Protein AF-A0A3G3GRX2-F1 (afdb_monomer)

Nearest PDB structures (foldseek):
  8fov-assembly1_A  TM=4.764E-01  e=2.294E+00  uncultured bacterium
  2vx8-assembly5_D  TM=3.782E-01  e=2.755E+00  Homo sapiens
  6frl-assembly1_A  TM=4.191E-01  e=3.739E+00  Brevundimonas sp. BAL3
  6frl-assembly1_B  TM=4.191E-01  e=6.885E+00  Brevundimonas sp. BAL3

Mean predicted aligned error: 9.23 Å

Foldseek 3Di:
DDPPPDPPPPPPPPDPDPDPPQPPLCVLVAAKKFWFWWFDADPNDTDTHGDDPPPDLQRMWGAHSQRQIATSVQAHDQLDAQWEQEQNRIHGRDDPDDHHHDPCSVVDDDDFDNYWYWYDDRQKIWIDRDPPDIIIIIGGDD

Radius of gyration: 21.22 Å; Cα contacts (8 Å, |Δi|>4): 242; chains: 1; bounding box: 35×33×92 Å

Sequence (142 aa):
MKPVIFLLLIVALGGCKPKAVVPETIAPLVGKWRLEAYESTVNGKKEWTLTSINASTANYILIREDGVLLTGNGQELCCAPAALTVNGKRFEIVPKSAIPNNPMCALVDCIGCATWDIEWSEDTFILNLCVSSNRSRYVRED

Solvent-accessible surface area (backbone atoms only — not comparable to full-atom values): 8516 Å² total; per-residue (Å²): 136,83,88,86,81,80,88,83,80,76,78,84,77,78,68,85,69,80,73,79,82,50,51,78,83,42,48,79,61,44,44,43,30,34,61,46,28,35,49,41,75,59,96,90,36,84,42,78,45,67,56,79,89,66,90,49,52,86,43,24,40,28,29,41,74,42,60,49,59,21,31,51,83,60,22,48,41,70,57,60,49,52,26,36,26,43,72,85,42,79,43,77,47,55,78,88,60,89,76,44,81,40,78,66,44,82,74,55,92,69,89,54,37,64,48,28,41,32,47,70,56,92,60,34,36,38,40,27,56,39,102,86,49,68,36,36,33,28,33,63,52,134

Structure (mmCIF, N/CA/C/O backbone):
data_AF-A0A3G3GRX2-F1
#
_entry.id   AF-A0A3G3GRX2-F1
#
loop_
_atom_site.group_PDB
_atom_site.id
_atom_site.type_symbol
_atom_site.label_atom_id
_atom_site.label_alt_id
_atom_site.label_comp_id
_atom_site.label_asym_id
_atom_site.label_entity_id
_atom_site.label_seq_id
_atom_site.pdbx_PDB_ins_code
_atom_site.Cartn_x
_atom_site.Cartn_y
_atom_site.Cartn_z
_atom_site.occupancy
_atom_site.B_iso_or_equiv
_atom_site.auth_seq_id
_atom_site.auth_comp_id
_atom_site.auth_asym_id
_atom_site.auth_atom_id
_atom_site.pdbx_PDB_model_num
ATOM 1 N N . MET A 1 1 ? -16.025 -8.910 -66.778 1.00 44.25 1 MET A N 1
ATOM 2 C CA . MET A 1 1 ? -16.158 -7.809 -65.798 1.00 44.25 1 MET A CA 1
ATOM 3 C C . MET A 1 1 ? -15.824 -8.390 -64.436 1.00 44.25 1 MET A C 1
ATOM 5 O O . MET A 1 1 ? -16.369 -9.424 -64.083 1.00 44.25 1 MET A O 1
ATOM 9 N N . LYS A 1 2 ? -14.781 -7.850 -63.800 1.00 44.50 2 LYS A N 1
ATOM 10 C CA . LYS A 1 2 ? -14.043 -8.466 -62.688 1.00 44.50 2 LYS A CA 1
ATOM 11 C C . LYS A 1 2 ? -14.814 -8.323 -61.363 1.00 44.50 2 LYS A C 1
ATOM 13 O O . LYS A 1 2 ? -15.285 -7.221 -61.089 1.00 44.50 2 LYS A O 1
ATOM 18 N N . PRO A 1 3 ? -14.904 -9.375 -60.532 1.00 51.12 3 PRO A N 1
ATOM 19 C CA . PRO A 1 3 ? -15.469 -9.282 -59.191 1.00 51.12 3 PRO A CA 1
ATOM 20 C C . PRO A 1 3 ? -14.467 -8.568 -58.269 1.00 51.12 3 PRO A C 1
ATOM 22 O O . PRO A 1 3 ? -13.541 -9.178 -57.749 1.00 51.12 3 PRO A O 1
ATOM 25 N N . VAL A 1 4 ? -14.628 -7.255 -58.088 1.00 57.59 4 VAL A N 1
ATOM 26 C CA . VAL A 1 4 ? -13.812 -6.426 -57.169 1.00 57.59 4 VAL A CA 1
ATOM 27 C C . VAL A 1 4 ? -14.581 -6.156 -55.868 1.00 57.59 4 VAL A C 1
ATOM 29 O O . VAL A 1 4 ? -14.513 -5.083 -55.288 1.00 57.59 4 VAL A O 1
ATOM 32 N N . ILE A 1 5 ? -15.370 -7.125 -55.401 1.00 57.72 5 ILE A N 1
ATOM 33 C CA . ILE A 1 5 ? -16.163 -6.989 -54.168 1.00 57.72 5 ILE A CA 1
ATOM 34 C C . ILE A 1 5 ? -16.019 -8.266 -53.340 1.00 57.72 5 ILE A C 1
ATOM 36 O O . ILE A 1 5 ? -16.991 -8.935 -53.026 1.00 57.72 5 ILE A O 1
ATOM 40 N N . PHE A 1 6 ? -14.785 -8.670 -53.045 1.00 52.34 6 PHE A N 1
ATOM 41 C CA . PHE A 1 6 ? -14.550 -9.732 -52.055 1.00 52.34 6 PHE A CA 1
ATOM 42 C C . PHE A 1 6 ? -13.266 -9.548 -51.234 1.00 52.34 6 PHE A C 1
ATOM 44 O O . PHE A 1 6 ? -12.917 -10.405 -50.431 1.00 52.34 6 PHE A O 1
ATOM 51 N N . LEU A 1 7 ? -12.569 -8.416 -51.391 1.00 53.03 7 LEU A N 1
ATOM 52 C CA . LEU A 1 7 ? -11.256 -8.181 -50.781 1.00 53.03 7 LEU A CA 1
ATOM 53 C C . LEU A 1 7 ? -11.239 -6.990 -49.806 1.00 53.03 7 LEU A C 1
ATOM 55 O O . LEU A 1 7 ? -10.237 -6.296 -49.695 1.00 53.03 7 LEU A O 1
ATOM 59 N N . LEU A 1 8 ? -12.356 -6.722 -49.124 1.00 52.88 8 LEU A N 1
ATOM 60 C CA . LEU A 1 8 ? -12.465 -5.625 -48.145 1.00 52.88 8 LEU A CA 1
ATOM 61 C C . LEU A 1 8 ? -13.017 -6.062 -46.779 1.00 52.88 8 LEU A C 1
ATOM 63 O O . LEU A 1 8 ? -13.314 -5.215 -45.946 1.00 52.88 8 LEU A O 1
ATOM 67 N N . LEU A 1 9 ? -13.114 -7.373 -46.517 1.00 52.41 9 LEU A N 1
ATOM 68 C CA . LEU A 1 9 ? -13.703 -7.900 -45.276 1.00 52.41 9 LEU A CA 1
ATOM 69 C C . LEU A 1 9 ? -12.728 -8.656 -44.351 1.00 52.41 9 LEU A C 1
ATOM 71 O O . LEU A 1 9 ? -13.167 -9.254 -43.377 1.00 52.41 9 LEU A O 1
ATOM 75 N N . ILE A 1 10 ? -11.417 -8.646 -44.629 1.00 55.66 10 ILE A N 1
ATOM 76 C CA . ILE A 1 10 ? -10.426 -9.448 -43.873 1.00 55.66 10 ILE A CA 1
ATOM 77 C C . ILE A 1 10 ? -9.525 -8.592 -42.953 1.00 55.66 10 ILE A C 1
ATOM 79 O O . ILE A 1 10 ? -8.822 -9.124 -42.101 1.00 55.66 10 ILE A O 1
ATOM 83 N N . VAL A 1 11 ? -9.584 -7.256 -43.020 1.00 56.19 11 VAL A N 1
ATOM 84 C CA . VAL A 1 11 ? -8.635 -6.378 -42.290 1.00 56.19 11 VAL A CA 1
ATOM 85 C C . VAL A 1 11 ? -9.158 -5.884 -40.923 1.00 56.19 11 VAL A C 1
ATOM 87 O O . VAL A 1 11 ? -8.471 -5.148 -40.225 1.00 56.19 11 VAL A O 1
ATOM 90 N N . ALA A 1 12 ? -10.334 -6.324 -40.464 1.00 56.62 12 ALA A N 1
ATOM 91 C CA .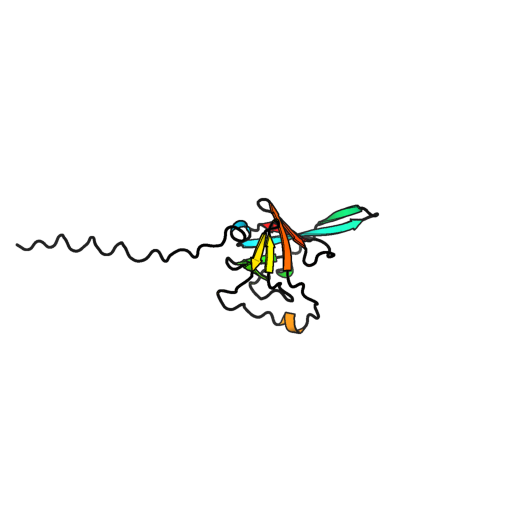 ALA A 1 12 ? -10.900 -5.873 -39.181 1.00 56.62 12 ALA A CA 1
ATOM 92 C C . ALA A 1 12 ? -10.512 -6.727 -37.950 1.00 56.62 12 ALA A C 1
ATOM 94 O O . ALA A 1 12 ? -10.930 -6.416 -36.840 1.00 56.62 12 ALA A O 1
ATOM 95 N N . LEU A 1 13 ? -9.697 -7.779 -38.103 1.00 55.44 13 LEU A N 1
ATOM 96 C CA . LEU A 1 13 ? -9.242 -8.637 -36.987 1.00 55.44 13 LEU A CA 1
ATOM 97 C C . LEU A 1 13 ? -7.877 -8.211 -36.410 1.00 55.44 13 LEU A C 1
ATOM 99 O O . LEU A 1 13 ? -7.193 -8.990 -35.746 1.00 55.44 13 LEU A O 1
ATOM 103 N N . GLY A 1 14 ? -7.472 -6.963 -36.658 1.00 50.56 14 GLY A N 1
ATOM 104 C CA . GLY A 1 14 ? -6.240 -6.372 -36.146 1.00 50.56 14 GLY A CA 1
ATOM 105 C C . GLY A 1 14 ? -6.263 -6.146 -34.632 1.00 50.56 14 GLY A C 1
ATOM 106 O O . GLY A 1 14 ? -6.468 -5.030 -34.175 1.00 50.56 14 GLY A O 1
ATOM 107 N N . GLY A 1 15 ? -5.980 -7.202 -33.868 1.00 57.16 15 GLY A N 1
ATOM 108 C CA . GLY A 1 15 ? -5.169 -7.120 -32.653 1.00 57.16 15 GLY A CA 1
ATOM 109 C C . GLY A 1 15 ? -5.827 -6.561 -31.391 1.00 57.16 15 GLY A C 1
ATOM 110 O O . GLY A 1 15 ? -5.354 -5.568 -30.840 1.00 57.16 15 GLY A O 1
ATOM 111 N N . CYS A 1 16 ? -6.789 -7.286 -30.812 1.00 56.44 16 CYS A N 1
ATOM 112 C CA . CYS A 1 16 ? -6.907 -7.263 -29.353 1.00 56.44 16 CYS A CA 1
ATOM 113 C C . CYS A 1 16 ? -5.659 -7.953 -28.786 1.00 56.44 16 CYS A C 1
ATOM 115 O O . CYS A 1 16 ? -5.571 -9.181 -28.778 1.00 56.44 16 CYS A O 1
ATOM 117 N N . LYS A 1 17 ? -4.669 -7.169 -28.339 1.00 54.53 17 LYS A N 1
ATOM 118 C CA . LYS A 1 17 ? -3.605 -7.697 -27.475 1.00 54.53 17 LYS A CA 1
ATOM 119 C C . LYS A 1 17 ? -4.291 -8.407 -26.299 1.00 54.53 17 LYS A C 1
ATOM 121 O O . LYS A 1 17 ? -5.254 -7.840 -25.771 1.00 54.53 17 LYS A O 1
ATOM 126 N N . PRO A 1 18 ? -3.856 -9.611 -25.890 1.00 51.38 18 PRO A N 1
ATOM 127 C CA . PRO A 1 18 ? -4.398 -10.228 -24.689 1.00 51.38 18 PRO A CA 1
ATOM 128 C C . PRO A 1 18 ? -4.214 -9.225 -23.550 1.00 51.38 18 PRO A C 1
ATOM 130 O O . PRO A 1 18 ? -3.088 -8.802 -23.276 1.00 51.38 18 PRO A O 1
ATOM 133 N N . LYS A 1 19 ? -5.323 -8.771 -22.950 1.00 57.25 19 LYS A N 1
ATOM 134 C CA . LYS A 1 19 ? -5.254 -7.963 -21.732 1.00 57.25 19 LYS A CA 1
ATOM 135 C C . LYS A 1 19 ? -4.434 -8.779 -20.743 1.00 57.25 19 LYS A C 1
ATOM 137 O O . LYS A 1 19 ? -4.711 -9.967 -20.567 1.00 57.25 19 LYS A O 1
ATOM 142 N N . ALA A 1 20 ? -3.394 -8.173 -20.175 1.00 61.12 20 ALA A N 1
ATOM 143 C CA . ALA A 1 20 ? -2.647 -8.819 -19.114 1.00 61.12 20 ALA A CA 1
ATOM 144 C C . ALA A 1 20 ? -3.666 -9.228 -18.046 1.00 61.12 20 ALA A C 1
ATOM 146 O O . ALA A 1 20 ? -4.419 -8.393 -17.551 1.00 61.12 20 ALA A O 1
ATOM 147 N N . VAL A 1 21 ? -3.765 -10.528 -17.775 1.00 72.81 21 VAL A N 1
ATOM 148 C CA . VAL A 1 21 ? -4.676 -11.017 -16.746 1.00 72.81 21 VAL A CA 1
ATOM 149 C C . VAL A 1 21 ? -4.076 -10.581 -15.418 1.00 72.81 21 VAL A C 1
ATOM 151 O O . VAL A 1 21 ? -3.030 -11.084 -15.001 1.00 72.81 21 VAL A O 1
ATOM 154 N N . VAL A 1 22 ? -4.691 -9.574 -14.806 1.00 77.00 22 VAL A N 1
ATOM 155 C CA . VAL A 1 22 ? -4.338 -9.120 -13.465 1.00 77.00 22 VAL A CA 1
ATOM 156 C C . VAL A 1 22 ? -4.812 -10.192 -12.486 1.00 77.00 22 VAL A C 1
ATOM 158 O O . VAL A 1 22 ? -5.986 -10.565 -12.547 1.00 77.00 22 VAL A O 1
ATOM 161 N N . PRO A 1 23 ? -3.945 -10.726 -11.609 1.00 85.50 23 PRO A N 1
ATOM 162 C CA . PRO A 1 23 ? -4.369 -11.737 -10.649 1.00 85.50 23 PRO A CA 1
ATOM 163 C C . PRO A 1 23 ? -5.508 -11.224 -9.762 1.00 85.50 23 PRO A C 1
ATOM 165 O O . PRO A 1 23 ? -5.457 -10.092 -9.281 1.00 85.50 23 PRO A O 1
ATOM 168 N N . GLU A 1 24 ? -6.511 -12.064 -9.501 1.00 88.69 24 GLU A N 1
ATOM 169 C CA . GLU A 1 24 ? -7.701 -11.686 -8.718 1.00 88.69 24 GLU A CA 1
ATOM 170 C C . GLU A 1 24 ? -7.361 -11.143 -7.322 1.00 88.69 24 GLU A C 1
ATOM 172 O O . GLU A 1 24 ? -8.093 -10.320 -6.785 1.00 88.69 24 GLU A O 1
ATOM 177 N N . THR A 1 25 ? -6.231 -11.564 -6.746 1.00 90.88 25 THR A N 1
ATOM 178 C CA . THR A 1 25 ? -5.749 -11.087 -5.442 1.00 90.88 25 THR A CA 1
ATOM 179 C C . THR A 1 25 ? -5.400 -9.596 -5.445 1.00 90.88 25 THR A C 1
ATOM 181 O O . THR A 1 25 ? -5.590 -8.935 -4.430 1.00 90.88 25 THR A O 1
ATOM 184 N N . ILE A 1 26 ? -4.883 -9.064 -6.559 1.00 94.31 26 ILE A N 1
ATOM 185 C CA . ILE A 1 26 ? -4.416 -7.671 -6.648 1.00 94.31 26 ILE A CA 1
ATOM 186 C C . ILE A 1 26 ? -5.352 -6.787 -7.470 1.00 94.31 26 ILE A C 1
ATOM 188 O O . ILE A 1 26 ? -5.408 -5.586 -7.228 1.00 94.31 26 ILE A O 1
ATOM 192 N N . ALA A 1 27 ? -6.111 -7.363 -8.409 1.00 93.88 27 ALA A N 1
ATOM 193 C CA . ALA A 1 27 ? -6.990 -6.624 -9.313 1.00 93.88 27 ALA A CA 1
ATOM 194 C C . ALA A 1 27 ? -7.899 -5.592 -8.609 1.00 93.88 27 ALA A C 1
ATOM 196 O O . ALA A 1 27 ? -7.968 -4.466 -9.100 1.00 93.88 27 ALA A O 1
ATOM 197 N N . PRO A 1 28 ? -8.522 -5.885 -7.447 1.00 93.25 28 PRO A N 1
ATOM 198 C CA . PRO A 1 28 ? -9.369 -4.911 -6.755 1.00 93.25 28 PRO A CA 1
ATOM 199 C C . PRO A 1 28 ? -8.600 -3.739 -6.133 1.00 93.25 28 PRO A C 1
ATOM 201 O O . PRO A 1 28 ? -9.171 -2.677 -5.884 1.00 93.25 28 PRO A O 1
ATOM 204 N N . LEU A 1 29 ? -7.304 -3.919 -5.877 1.00 96.06 29 LEU A N 1
ATOM 205 C CA . LEU A 1 29 ? -6.433 -2.904 -5.295 1.00 96.06 29 LEU A CA 1
ATOM 206 C C . LEU A 1 29 ? -5.788 -2.001 -6.346 1.00 96.06 29 LEU A C 1
ATOM 208 O O . LEU A 1 29 ? -5.279 -0.947 -5.983 1.00 96.06 29 LEU A O 1
ATOM 212 N N . VAL A 1 30 ? -5.811 -2.367 -7.631 1.00 95.62 30 VAL A N 1
ATOM 213 C CA . VAL A 1 30 ? -5.215 -1.544 -8.692 1.00 95.62 30 VAL A CA 1
ATOM 214 C C . VAL A 1 30 ? -5.879 -0.168 -8.726 1.00 95.62 30 VAL A C 1
ATOM 216 O O . VAL A 1 30 ? -7.105 -0.059 -8.748 1.00 95.62 30 VAL A O 1
ATOM 219 N N . GLY A 1 31 ? -5.063 0.885 -8.736 1.00 95.00 31 GLY A N 1
ATOM 220 C CA . GLY A 1 31 ? -5.535 2.267 -8.779 1.00 95.00 31 GLY A CA 1
ATOM 221 C C . GLY A 1 31 ? -4.856 3.177 -7.764 1.00 95.00 31 GLY A C 1
ATOM 222 O O . GLY A 1 31 ? -3.795 2.860 -7.219 1.00 95.00 31 GLY A O 1
ATOM 223 N N . LYS A 1 32 ? -5.468 4.342 -7.550 1.00 95.44 32 LYS A N 1
ATOM 224 C CA . LYS A 1 32 ? -4.987 5.378 -6.639 1.00 95.44 32 LYS A CA 1
ATOM 225 C C . LYS A 1 32 ? -5.779 5.353 -5.344 1.00 95.44 32 LYS A C 1
ATOM 227 O O . LYS A 1 32 ? -6.995 5.201 -5.344 1.00 95.44 32 LYS A O 1
ATOM 232 N N . TRP A 1 33 ? -5.061 5.526 -4.247 1.00 95.69 33 TRP A N 1
ATOM 233 C CA . TRP A 1 33 ? -5.602 5.440 -2.905 1.00 95.69 33 TRP A CA 1
ATOM 234 C C . TRP A 1 33 ? -5.092 6.597 -2.075 1.00 95.69 33 TRP A C 1
ATOM 236 O O . TRP A 1 33 ? -3.894 6.880 -2.071 1.00 95.69 33 TRP A O 1
ATOM 246 N N . ARG A 1 34 ? -5.996 7.256 -1.363 1.00 94.25 34 ARG A N 1
ATOM 247 C CA . ARG A 1 34 ? -5.692 8.362 -0.469 1.00 94.25 34 ARG A CA 1
ATOM 248 C C . ARG A 1 34 ? -5.723 7.883 0.969 1.00 94.25 34 ARG A C 1
ATOM 250 O O . ARG A 1 34 ? -6.699 7.292 1.417 1.00 94.25 34 ARG A O 1
ATOM 257 N N . LEU A 1 35 ? -4.668 8.179 1.707 1.00 93.31 35 LEU A N 1
ATOM 258 C CA . LEU A 1 35 ? -4.606 7.998 3.144 1.00 93.31 35 LEU A CA 1
ATOM 259 C C . LEU A 1 35 ? -5.703 8.838 3.809 1.00 93.31 35 LEU A C 1
ATOM 261 O O . LEU A 1 35 ? -5.793 10.050 3.604 1.00 93.31 35 LEU A O 1
ATOM 265 N N . GLU A 1 36 ? -6.520 8.185 4.621 1.00 92.75 36 GLU A N 1
ATOM 266 C CA . GLU A 1 36 ? -7.645 8.796 5.322 1.00 92.75 36 GLU A CA 1
ATOM 267 C C . GLU A 1 36 ? -7.402 8.870 6.831 1.00 92.75 36 GLU A C 1
ATOM 269 O O . GLU A 1 36 ? -7.707 9.885 7.460 1.00 92.75 36 GLU A O 1
ATOM 274 N N . ALA A 1 37 ? -6.826 7.820 7.418 1.00 92.81 37 ALA A N 1
ATOM 275 C CA . ALA A 1 37 ? -6.619 7.747 8.857 1.00 92.81 37 ALA A CA 1
ATOM 276 C C . ALA A 1 37 ? -5.440 6.852 9.244 1.00 92.81 37 ALA A C 1
ATOM 278 O O . ALA A 1 37 ? -5.059 5.945 8.506 1.00 92.81 37 ALA A O 1
ATOM 279 N N . TYR A 1 38 ? -4.933 7.064 10.454 1.00 92.56 38 TYR A N 1
ATOM 280 C CA . TYR A 1 38 ? -4.022 6.152 11.140 1.00 92.56 38 TYR A CA 1
ATOM 281 C C . TYR A 1 38 ? -4.705 5.562 12.374 1.00 92.56 38 TYR A C 1
ATOM 283 O O . TYR A 1 38 ? -5.450 6.255 13.066 1.00 92.56 38 TYR A O 1
ATOM 291 N N . GLU A 1 39 ? -4.443 4.293 12.666 1.00 93.00 39 GLU A N 1
ATOM 292 C CA . GLU A 1 39 ? -4.802 3.677 13.940 1.00 93.00 39 GLU A CA 1
ATOM 293 C C . GLU A 1 39 ? -3.843 4.206 15.012 1.00 93.00 39 GLU A C 1
ATOM 295 O O . GLU A 1 39 ? -2.621 4.094 14.891 1.00 93.00 39 GLU A O 1
ATOM 300 N N . SER A 1 40 ? -4.394 4.800 16.063 1.00 89.06 40 SER A N 1
ATOM 301 C CA . SER A 1 40 ? -3.657 5.282 17.226 1.00 89.06 40 SER A CA 1
ATOM 302 C C . SER A 1 40 ? -4.244 4.683 18.502 1.00 89.06 40 SER A C 1
ATOM 304 O O . SER A 1 40 ? -5.337 4.117 18.503 1.00 89.06 40 SER A O 1
ATOM 306 N N . THR A 1 41 ? -3.496 4.756 19.603 1.00 89.06 41 THR A N 1
ATOM 307 C CA . THR A 1 41 ? -4.000 4.345 20.919 1.00 89.06 41 THR A CA 1
ATOM 308 C C . THR A 1 41 ? -4.286 5.583 21.756 1.00 89.06 41 THR A C 1
ATOM 310 O O . THR A 1 41 ? -3.360 6.284 22.157 1.00 89.06 41 THR A O 1
ATOM 313 N N . VAL A 1 42 ? -5.561 5.830 22.052 1.00 87.31 42 VAL A N 1
ATOM 314 C CA . VAL A 1 42 ? -6.029 6.933 22.898 1.00 87.31 42 VAL A CA 1
ATOM 315 C C . VAL A 1 42 ? -6.666 6.327 24.143 1.00 87.31 42 VAL A C 1
ATOM 317 O O . VAL A 1 42 ? -7.578 5.509 24.058 1.00 87.31 42 VAL A O 1
ATOM 320 N N . ASN A 1 43 ? -6.149 6.671 25.327 1.00 90.25 43 ASN A N 1
ATOM 321 C CA . ASN A 1 43 ? -6.631 6.139 26.612 1.00 90.25 43 ASN A CA 1
ATOM 322 C C . ASN A 1 43 ? -6.712 4.595 26.663 1.00 90.25 43 ASN A C 1
ATOM 324 O O . ASN A 1 43 ? -7.657 4.025 27.208 1.00 90.25 43 ASN A O 1
ATOM 328 N N . GLY A 1 44 ? -5.732 3.908 26.064 1.00 89.06 44 GLY A N 1
ATOM 329 C CA . GLY A 1 44 ? -5.666 2.441 26.030 1.00 89.06 44 GLY A CA 1
ATOM 330 C C . GLY A 1 44 ? -6.623 1.770 25.038 1.00 89.06 44 GLY A C 1
ATOM 331 O O . GLY A 1 44 ? -6.695 0.543 25.007 1.00 89.06 44 GLY A O 1
ATOM 332 N N . LYS A 1 45 ? -7.345 2.543 24.219 1.00 90.75 45 LYS A N 1
ATOM 333 C CA . LYS A 1 45 ? -8.226 2.036 23.162 1.00 90.75 45 LYS A CA 1
ATOM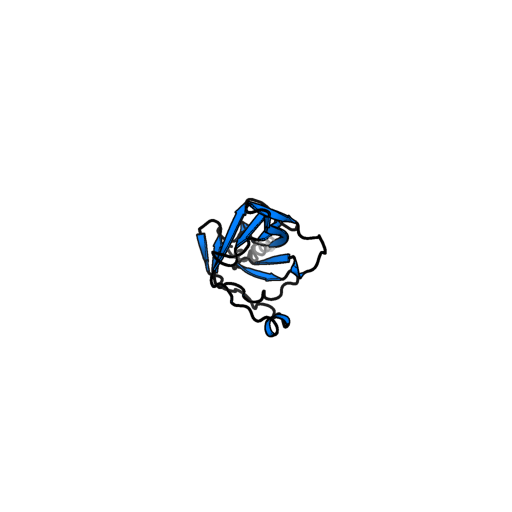 334 C C . LYS A 1 45 ? -7.664 2.382 21.792 1.00 90.75 45 LYS A C 1
ATOM 336 O O . LYS A 1 45 ? -7.116 3.463 21.600 1.00 90.75 45 LYS A O 1
ATOM 341 N N . LYS A 1 46 ? -7.814 1.456 20.845 1.00 90.44 46 LYS A N 1
ATOM 342 C CA . LYS A 1 46 ? -7.498 1.706 19.438 1.00 90.44 46 LYS A CA 1
ATOM 343 C C . LYS A 1 46 ? -8.570 2.605 18.831 1.00 90.44 46 LYS A C 1
ATOM 345 O O . LYS A 1 46 ? -9.750 2.264 18.882 1.00 90.44 46 LYS A O 1
ATOM 350 N N . GLU A 1 47 ? -8.151 3.723 18.259 1.00 92.56 47 GLU A N 1
ATOM 351 C CA . GLU A 1 47 ? -9.014 4.703 17.604 1.00 92.56 47 GLU A CA 1
ATOM 352 C C . GLU A 1 47 ? -8.430 5.097 16.243 1.00 92.56 47 GLU A C 1
ATOM 354 O O . GLU A 1 47 ? -7.218 5.067 16.034 1.00 92.56 47 GLU A O 1
ATOM 359 N N . TRP A 1 48 ? -9.295 5.465 15.298 1.00 93.25 48 TRP A N 1
ATOM 360 C CA . TRP A 1 48 ? -8.873 5.982 13.998 1.00 93.25 48 TRP A CA 1
ATOM 361 C C . TRP A 1 48 ? -8.726 7.498 14.071 1.00 93.25 48 TRP A C 1
ATOM 363 O O . TRP A 1 48 ? -9.711 8.219 14.226 1.00 93.25 48 TRP A O 1
ATOM 373 N N . THR A 1 49 ? -7.502 7.991 13.921 1.00 90.38 49 THR A N 1
ATOM 374 C CA . THR A 1 49 ? -7.209 9.421 13.826 1.00 90.38 49 THR A CA 1
ATOM 375 C C . THR A 1 49 ? -7.187 9.826 12.360 1.00 90.38 49 THR A C 1
ATOM 377 O O . THR A 1 49 ? -6.313 9.393 11.607 1.00 90.38 49 THR A O 1
ATOM 380 N N . LEU A 1 50 ? -8.149 10.658 11.953 1.00 87.44 50 LEU A N 1
ATOM 381 C CA . LEU A 1 50 ? -8.193 11.210 10.601 1.00 87.44 50 LEU A CA 1
ATOM 382 C C . LEU A 1 50 ? -6.945 12.057 10.349 1.00 87.44 50 LEU A C 1
ATOM 384 O O . LEU A 1 50 ? -6.543 12.860 11.195 1.00 87.44 50 LEU A O 1
ATOM 388 N N . THR A 1 51 ? -6.343 11.891 9.177 1.00 79.94 51 THR A N 1
ATOM 389 C CA . THR A 1 51 ? -5.269 12.785 8.748 1.00 79.94 51 THR A CA 1
ATOM 390 C C . THR A 1 51 ? -5.857 14.156 8.406 1.00 79.94 51 THR A C 1
ATOM 392 O O . THR A 1 51 ? -6.932 14.253 7.805 1.00 79.94 51 THR A O 1
ATOM 395 N N . SER A 1 52 ? -5.186 15.239 8.815 1.00 67.12 52 SER A N 1
ATOM 396 C CA . SER A 1 52 ? -5.555 16.571 8.345 1.00 67.12 52 SER A CA 1
ATOM 397 C C . SER A 1 52 ? -5.343 16.593 6.833 1.00 67.12 52 SER A C 1
ATOM 399 O O . SER A 1 52 ? -4.260 16.278 6.341 1.00 67.12 52 SER A O 1
ATOM 401 N N . ILE A 1 53 ? -6.411 16.894 6.091 1.00 56.94 53 ILE A N 1
ATOM 402 C CA . ILE A 1 53 ? -6.478 16.831 4.626 1.00 56.94 53 ILE A CA 1
ATOM 403 C C . ILE A 1 53 ? -5.614 17.950 4.022 1.00 56.94 53 ILE A C 1
ATOM 405 O O . ILE A 1 53 ? -6.107 18.896 3.421 1.00 56.94 53 ILE A O 1
ATOM 409 N N . ASN A 1 54 ? -4.300 17.863 4.173 1.00 58.34 54 ASN A N 1
ATOM 410 C CA . ASN A 1 54 ? -3.376 18.550 3.295 1.00 58.34 54 ASN A CA 1
ATOM 411 C C . ASN A 1 54 ? -3.075 17.551 2.183 1.00 58.34 54 ASN A C 1
ATOM 413 O O . ASN A 1 54 ? -2.467 16.512 2.432 1.00 58.34 54 ASN A O 1
ATOM 417 N N . ALA A 1 55 ? -3.555 17.823 0.969 1.00 57.59 55 ALA A N 1
ATOM 418 C CA . ALA A 1 55 ? -3.414 16.971 -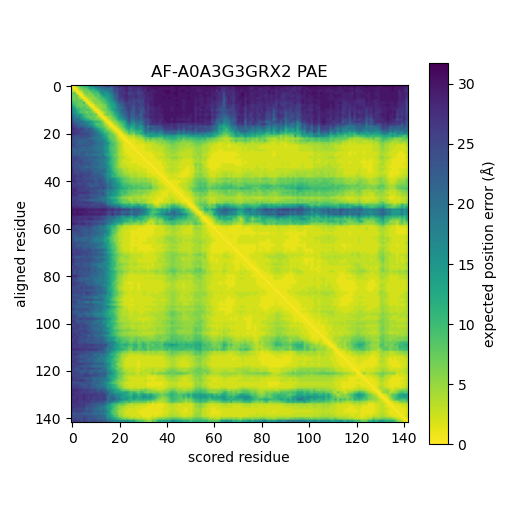0.213 1.00 57.59 55 ALA A CA 1
ATOM 419 C C . ALA A 1 55 ? -1.959 16.918 -0.725 1.00 57.59 55 ALA A C 1
ATOM 421 O O . ALA A 1 55 ? -1.660 17.267 -1.863 1.00 57.59 55 ALA A O 1
ATOM 422 N N . SER A 1 56 ? -1.029 16.503 0.133 1.00 68.50 56 SER A N 1
ATOM 423 C CA . SER A 1 56 ? 0.330 16.163 -0.258 1.00 68.50 56 SER A CA 1
ATOM 424 C C . SER A 1 56 ? 0.307 14.873 -1.068 1.00 68.50 56 SER A C 1
ATOM 426 O O . SER A 1 56 ? -0.417 13.935 -0.735 1.00 68.50 56 SER A O 1
ATOM 428 N N . THR A 1 57 ? 1.147 14.785 -2.097 1.00 65.06 57 THR A N 1
ATOM 429 C CA . THR A 1 57 ? 1.392 13.535 -2.835 1.00 65.06 57 THR A CA 1
ATOM 430 C C . THR A 1 57 ? 1.886 12.407 -1.924 1.00 65.06 57 THR A C 1
ATOM 432 O O . THR A 1 57 ? 1.695 11.240 -2.257 1.00 65.06 57 THR A O 1
ATOM 435 N N . ALA A 1 58 ? 2.447 12.743 -0.754 1.00 69.69 58 ALA A N 1
ATOM 436 C CA . ALA A 1 58 ? 2.838 11.793 0.288 1.00 69.69 58 ALA A CA 1
ATOM 437 C C . ALA A 1 58 ? 1.648 11.052 0.928 1.00 69.69 58 ALA A C 1
ATOM 439 O O . ALA A 1 58 ? 1.837 9.992 1.513 1.00 69.69 58 ALA A O 1
ATOM 440 N N . ASN A 1 59 ? 0.427 11.578 0.794 1.00 85.81 59 ASN A N 1
ATOM 441 C CA . ASN A 1 59 ? -0.788 10.951 1.313 1.00 85.81 59 ASN A CA 1
ATOM 442 C C . ASN A 1 59 ? -1.438 9.992 0.312 1.00 85.81 59 ASN A C 1
ATOM 444 O O . ASN A 1 59 ? -2.531 9.506 0.577 1.00 85.81 59 ASN A O 1
ATOM 448 N N . TYR A 1 60 ? -0.813 9.725 -0.836 1.00 92.50 60 TYR A N 1
ATOM 449 C CA . TYR A 1 60 ? -1.373 8.824 -1.836 1.00 92.50 60 TYR A CA 1
ATOM 450 C C . TYR A 1 60 ? -0.441 7.658 -2.129 1.00 92.50 60 TYR A C 1
ATOM 452 O O . TYR A 1 60 ? 0.780 7.818 -2.181 1.00 92.50 60 TYR A O 1
ATOM 460 N N . ILE A 1 61 ? -1.050 6.507 -2.395 1.00 95.06 61 ILE A N 1
ATOM 461 C CA . ILE A 1 61 ? -0.390 5.318 -2.919 1.00 95.06 61 ILE A CA 1
ATOM 462 C C . ILE A 1 61 ? -1.054 4.940 -4.241 1.00 95.06 61 ILE A C 1
ATOM 464 O O . ILE A 1 61 ? -2.278 4.960 -4.368 1.00 95.06 61 ILE A O 1
ATOM 468 N N . LEU A 1 62 ? -0.237 4.601 -5.232 1.00 96.50 62 LEU A N 1
ATOM 469 C CA . LEU A 1 62 ? -0.675 4.007 -6.490 1.00 96.50 62 LEU A CA 1
ATOM 470 C C . LEU A 1 62 ? -0.296 2.527 -6.479 1.00 96.50 62 LEU A C 1
ATOM 472 O O . LEU A 1 62 ? 0.864 2.197 -6.246 1.00 96.50 62 LEU A O 1
ATOM 476 N N . ILE A 1 63 ? -1.249 1.643 -6.756 1.00 96.62 63 ILE A N 1
ATOM 477 C CA . ILE A 1 63 ? -1.015 0.199 -6.843 1.00 96.62 63 ILE A CA 1
ATOM 478 C C . ILE A 1 63 ? -1.173 -0.226 -8.300 1.00 96.62 63 ILE A C 1
ATOM 480 O O . ILE A 1 63 ? -2.203 0.018 -8.933 1.00 96.62 63 ILE A O 1
ATOM 484 N N . ARG A 1 64 ? -0.130 -0.855 -8.840 1.00 96.38 64 ARG A N 1
ATOM 485 C CA . ARG A 1 64 ? -0.100 -1.397 -10.203 1.00 96.38 64 ARG A CA 1
ATOM 486 C C . ARG A 1 64 ? -0.672 -2.814 -10.267 1.00 96.38 64 ARG A C 1
ATOM 488 O O . ARG A 1 64 ? -0.756 -3.525 -9.272 1.00 96.38 64 ARG A O 1
ATOM 495 N N . GLU A 1 65 ? -0.967 -3.267 -11.483 1.00 95.25 65 GLU A N 1
ATOM 496 C CA . GLU A 1 65 ? -1.427 -4.634 -11.786 1.00 95.25 65 GLU A CA 1
ATOM 497 C C . GLU A 1 65 ? -0.439 -5.750 -11.400 1.00 95.25 65 GLU A C 1
ATOM 499 O O . GLU A 1 65 ? -0.799 -6.925 -11.349 1.00 95.25 65 GLU A O 1
ATOM 504 N N . ASP A 1 66 ? 0.827 -5.410 -11.179 1.00 95.44 66 ASP A N 1
ATOM 505 C CA . ASP A 1 66 ? 1.873 -6.322 -10.714 1.00 95.44 66 ASP A CA 1
ATOM 506 C C . ASP A 1 66 ? 2.186 -6.174 -9.220 1.00 95.44 66 ASP A C 1
ATOM 508 O O . ASP A 1 66 ? 3.193 -6.692 -8.743 1.00 95.44 66 ASP A O 1
ATOM 512 N N . GLY A 1 67 ? 1.317 -5.471 -8.489 1.00 95.94 67 GLY A N 1
ATOM 513 C CA . GLY A 1 67 ? 1.400 -5.256 -7.047 1.00 95.94 67 GLY A CA 1
ATOM 514 C C . GLY A 1 67 ? 2.456 -4.251 -6.606 1.00 95.94 67 GLY A C 1
ATOM 515 O O . GLY A 1 67 ? 2.566 -4.000 -5.411 1.00 95.94 67 GLY A O 1
ATOM 516 N N . VAL A 1 68 ? 3.204 -3.642 -7.534 1.00 97.31 68 VAL A N 1
ATOM 517 C CA . VAL A 1 68 ? 4.129 -2.557 -7.193 1.00 97.31 68 VAL A CA 1
ATOM 518 C C . VAL A 1 68 ? 3.332 -1.385 -6.622 1.00 97.31 68 VAL A C 1
ATOM 520 O O . VAL A 1 68 ? 2.406 -0.881 -7.266 1.00 97.31 68 VAL A O 1
ATOM 523 N N . LEU A 1 69 ? 3.729 -0.945 -5.428 1.00 96.06 69 LEU A N 1
ATOM 524 C CA . LEU A 1 69 ? 3.195 0.234 -4.762 1.00 96.06 69 LEU A CA 1
ATOM 525 C C . LEU A 1 69 ? 4.120 1.424 -5.033 1.00 96.06 69 LEU A C 1
ATOM 527 O O . LEU A 1 69 ? 5.337 1.332 -4.869 1.00 96.06 69 LEU A O 1
ATOM 531 N N . LEU A 1 70 ? 3.536 2.542 -5.442 1.00 96.12 70 LEU A N 1
ATOM 532 C CA . LEU A 1 70 ? 4.227 3.786 -5.762 1.00 96.12 70 LEU A CA 1
ATOM 533 C C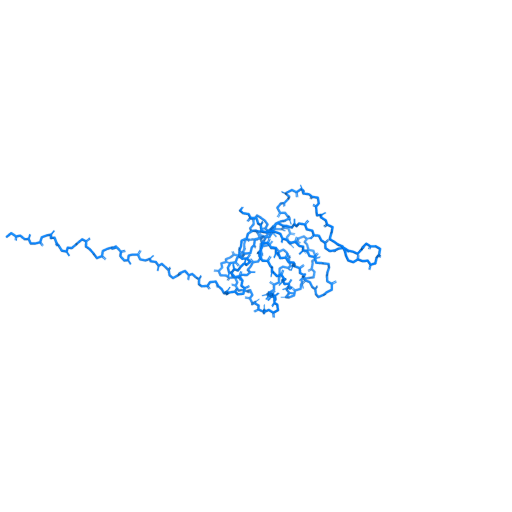 . LEU A 1 70 ? 3.653 4.929 -4.928 1.00 96.12 70 LEU A C 1
ATOM 535 O O . LEU A 1 70 ? 2.520 4.869 -4.450 1.00 96.12 70 LEU A O 1
ATOM 539 N N . THR A 1 71 ? 4.422 6.000 -4.793 1.00 93.44 71 THR A N 1
ATOM 540 C CA . THR A 1 71 ? 3.952 7.275 -4.246 1.00 93.44 71 THR A CA 1
ATOM 541 C C . THR A 1 71 ? 2.858 7.885 -5.130 1.00 93.44 71 THR A C 1
ATOM 543 O O . THR A 1 71 ? 2.692 7.515 -6.293 1.00 93.44 71 THR A O 1
ATOM 546 N N . GLY A 1 72 ? 2.146 8.900 -4.631 1.00 91.06 72 GLY A N 1
ATOM 547 C CA . GLY A 1 72 ? 1.107 9.607 -5.389 1.00 91.06 72 GLY A CA 1
ATOM 548 C C . GLY A 1 72 ? 1.545 10.240 -6.715 1.00 91.06 72 GLY A C 1
ATOM 549 O O . GLY A 1 72 ? 0.698 10.509 -7.564 1.00 91.06 72 GLY A O 1
ATOM 550 N N . ASN A 1 73 ? 2.845 10.485 -6.900 1.00 91.69 73 ASN A N 1
ATOM 551 C CA . ASN A 1 73 ? 3.439 10.985 -8.144 1.00 91.69 73 ASN A CA 1
ATOM 552 C C . ASN A 1 73 ? 4.083 9.878 -9.006 1.00 91.69 73 ASN A C 1
ATOM 554 O O . ASN A 1 73 ? 4.755 10.192 -9.985 1.00 91.69 73 ASN A O 1
ATOM 558 N N . GLY A 1 74 ? 3.879 8.602 -8.666 1.00 94.38 74 GLY A N 1
ATOM 559 C CA . GLY A 1 74 ? 4.313 7.460 -9.473 1.00 94.38 74 GLY A CA 1
ATOM 560 C C . GLY A 1 74 ? 5.785 7.073 -9.323 1.00 94.38 74 GLY A C 1
ATOM 561 O O . GLY A 1 74 ? 6.303 6.363 -10.182 1.00 94.38 74 GLY A O 1
ATOM 562 N N . GLN A 1 75 ? 6.461 7.523 -8.265 1.00 95.31 75 GLN A N 1
ATOM 563 C CA . GLN A 1 75 ? 7.833 7.118 -7.949 1.00 95.31 75 GLN A CA 1
ATOM 564 C C . GLN A 1 75 ? 7.844 5.956 -6.950 1.00 95.31 75 GLN A C 1
ATOM 566 O O . GLN A 1 75 ? 6.825 5.635 -6.339 1.00 95.31 75 GLN A O 1
ATOM 571 N N . GLU A 1 76 ? 8.992 5.308 -6.779 1.00 94.25 76 GLU A N 1
ATOM 572 C CA . GLU A 1 76 ? 9.140 4.241 -5.790 1.00 94.25 76 GLU A CA 1
ATOM 573 C C . GLU A 1 76 ? 8.775 4.710 -4.370 1.00 94.25 76 GLU A C 1
ATOM 575 O O . GLU A 1 76 ? 9.113 5.819 -3.931 1.00 94.25 76 GLU A O 1
ATOM 580 N N . LEU A 1 77 ? 8.084 3.831 -3.641 1.00 92.56 77 LEU A N 1
ATOM 581 C CA . LEU A 1 77 ? 7.957 3.940 -2.194 1.00 92.56 77 LEU A CA 1
ATOM 582 C C . LEU A 1 77 ? 9.252 3.460 -1.544 1.00 92.56 77 LEU A C 1
ATOM 584 O O . LEU A 1 77 ? 9.728 2.356 -1.816 1.00 92.56 77 LEU A O 1
ATOM 588 N N . CYS A 1 78 ? 9.800 4.272 -0.646 1.00 90.38 78 CYS A N 1
ATOM 589 C CA . CYS A 1 78 ? 10.953 3.863 0.142 1.00 90.38 78 CYS A CA 1
ATOM 590 C C . CYS A 1 78 ? 10.555 2.695 1.054 1.00 90.38 78 CYS A C 1
ATOM 592 O O . CYS A 1 78 ? 9.474 2.711 1.645 1.00 90.38 78 CYS A O 1
ATOM 594 N N . CYS A 1 79 ? 11.416 1.682 1.158 1.00 89.81 79 CYS A N 1
ATOM 595 C CA . CYS A 1 79 ? 11.142 0.456 1.915 1.00 89.81 79 CYS A CA 1
ATOM 596 C C . CYS A 1 79 ? 9.872 -0.301 1.491 1.00 89.81 79 CYS A C 1
ATOM 598 O O . CYS A 1 79 ? 9.211 -0.921 2.327 1.00 89.81 79 CYS A O 1
ATOM 600 N N . ALA A 1 80 ? 9.548 -0.273 0.194 1.00 92.25 80 ALA A N 1
ATOM 601 C CA . ALA A 1 80 ? 8.491 -1.099 -0.376 1.00 92.25 80 ALA A CA 1
ATOM 602 C C . ALA A 1 80 ? 8.714 -2.601 -0.081 1.00 92.25 80 ALA A C 1
ATOM 604 O O . ALA A 1 80 ? 9.861 -3.058 -0.016 1.00 92.25 80 ALA A O 1
ATOM 605 N N . PRO A 1 81 ? 7.635 -3.384 0.086 1.00 95.19 81 PRO A N 1
ATOM 606 C CA . PRO A 1 81 ? 7.739 -4.801 0.389 1.00 95.19 81 PRO A CA 1
ATOM 607 C C . PRO A 1 81 ? 8.079 -5.608 -0.870 1.00 95.19 81 PRO A C 1
ATOM 609 O O . PRO A 1 81 ? 7.876 -5.154 -1.996 1.00 95.19 81 PRO A O 1
ATOM 612 N N . ALA A 1 82 ? 8.534 -6.847 -0.682 1.00 95.56 82 ALA A N 1
ATOM 613 C CA . ALA A 1 82 ? 8.684 -7.811 -1.775 1.00 95.56 82 ALA A CA 1
ATOM 614 C C . ALA A 1 82 ? 7.378 -8.580 -2.056 1.00 95.56 82 ALA A C 1
ATOM 616 O O . ALA A 1 82 ? 7.185 -9.114 -3.146 1.00 95.56 82 ALA A O 1
ATOM 617 N N . ALA A 1 83 ? 6.471 -8.631 -1.079 1.00 96.44 83 ALA A N 1
ATOM 618 C CA . ALA A 1 83 ? 5.199 -9.330 -1.189 1.00 96.44 83 ALA A CA 1
ATOM 619 C C . ALA A 1 83 ? 4.080 -8.617 -0.426 1.00 96.44 83 ALA A C 1
ATOM 621 O O . ALA A 1 83 ? 4.318 -7.822 0.483 1.00 96.44 83 ALA A O 1
ATOM 622 N N . LEU A 1 84 ? 2.845 -8.965 -0.759 1.00 96.31 84 LEU A N 1
ATOM 623 C CA . LEU A 1 84 ? 1.643 -8.543 -0.053 1.00 96.31 84 LEU A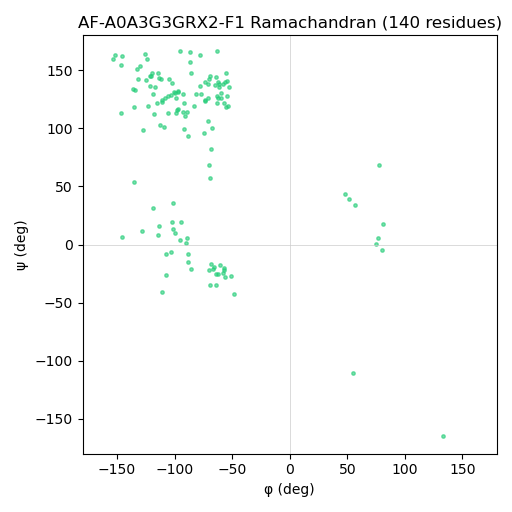 CA 1
ATOM 624 C C . LEU A 1 84 ? 0.897 -9.762 0.475 1.00 96.31 84 LEU A C 1
ATOM 626 O O . LEU A 1 84 ? 0.865 -10.808 -0.172 1.00 96.31 84 LEU A O 1
ATOM 630 N N . THR A 1 85 ? 0.234 -9.610 1.611 1.00 96.25 85 THR A N 1
ATOM 631 C CA . THR A 1 85 ? -0.829 -10.512 2.050 1.00 96.25 85 THR A CA 1
ATOM 632 C C . THR A 1 85 ? -2.147 -9.760 1.931 1.00 96.25 85 THR A C 1
ATOM 634 O O . THR A 1 85 ? -2.470 -8.938 2.780 1.00 96.25 85 THR A O 1
ATOM 637 N N . VAL A 1 86 ? -2.923 -10.017 0.881 1.00 96.25 86 VAL A N 1
ATOM 638 C CA . VAL A 1 86 ? -4.214 -9.353 0.654 1.00 96.25 86 VAL A CA 1
ATOM 639 C C . VAL A 1 86 ? -5.337 -10.260 1.138 1.00 96.25 86 VAL A C 1
ATOM 641 O O . VAL A 1 86 ? -5.523 -11.351 0.598 1.00 96.25 86 VAL A O 1
ATOM 644 N N . ASN A 1 87 ? -6.080 -9.838 2.165 1.00 95.56 87 ASN A N 1
ATOM 645 C CA . ASN A 1 87 ? -7.151 -10.625 2.790 1.00 95.56 87 ASN A CA 1
ATOM 646 C C . ASN A 1 87 ? -6.710 -12.072 3.109 1.00 95.56 87 ASN A C 1
ATOM 648 O O . ASN A 1 87 ? -7.409 -13.041 2.811 1.00 95.56 87 ASN A O 1
ATOM 652 N N . GLY A 1 88 ? -5.498 -12.221 3.657 1.00 94.31 88 GLY A N 1
ATOM 653 C CA . GLY A 1 88 ? -4.895 -13.515 4.004 1.00 94.31 88 GLY A CA 1
ATOM 654 C C . GLY A 1 88 ? -4.265 -14.290 2.836 1.00 94.31 88 GLY A C 1
ATOM 655 O O . GLY A 1 88 ? -3.650 -15.330 3.064 1.00 94.31 88 GLY A O 1
ATOM 656 N N . LYS A 1 89 ? -4.375 -13.809 1.590 1.00 95.69 89 LYS A N 1
ATOM 657 C CA . LYS A 1 89 ? -3.766 -14.441 0.410 1.00 95.69 89 LYS A CA 1
ATOM 658 C C . LYS A 1 89 ? -2.455 -13.760 0.043 1.00 95.69 89 LYS A C 1
ATOM 660 O O . LYS A 1 89 ? -2.415 -12.555 -0.192 1.00 95.69 89 LYS A O 1
ATOM 665 N N . ARG A 1 90 ? -1.384 -14.544 -0.062 1.00 95.25 90 ARG A N 1
ATOM 666 C CA . ARG A 1 90 ? -0.064 -14.039 -0.450 1.00 95.25 90 ARG A CA 1
ATOM 667 C C . ARG A 1 90 ? -0.004 -13.699 -1.943 1.00 95.25 90 ARG A C 1
ATOM 669 O O . ARG A 1 90 ? -0.514 -14.445 -2.777 1.00 95.25 90 ARG A O 1
ATOM 676 N N . PHE A 1 91 ? 0.664 -12.598 -2.263 1.00 96.06 91 PHE A N 1
ATOM 677 C CA . PHE A 1 91 ? 0.952 -12.118 -3.607 1.00 96.06 91 PHE A CA 1
ATOM 678 C C . PHE A 1 91 ? 2.414 -11.660 -3.673 1.00 96.06 91 PHE A C 1
ATOM 680 O O . PHE A 1 91 ? 2.809 -10.747 -2.952 1.00 96.06 91 PHE A O 1
ATOM 687 N N . GLU A 1 92 ? 3.220 -12.292 -4.524 1.00 97.31 92 GLU A N 1
ATOM 688 C CA . GLU A 1 92 ? 4.608 -11.878 -4.765 1.00 97.31 92 GLU A CA 1
ATOM 689 C C . GLU A 1 92 ? 4.640 -10.713 -5.760 1.00 97.31 92 GLU A C 1
ATOM 691 O O . GLU A 1 92 ? 4.033 -10.794 -6.831 1.00 97.31 92 GLU A O 1
ATOM 696 N N . ILE A 1 93 ? 5.355 -9.640 -5.421 1.00 96.75 93 ILE A N 1
ATOM 697 C CA . ILE A 1 93 ? 5.492 -8.475 -6.296 1.00 96.75 93 ILE A CA 1
ATOM 698 C C . ILE A 1 93 ? 6.598 -8.760 -7.308 1.00 96.75 93 ILE A C 1
ATOM 700 O O . ILE A 1 93 ? 7.762 -8.946 -6.955 1.00 96.75 93 ILE A O 1
ATOM 704 N N . VAL A 1 94 ? 6.240 -8.753 -8.591 1.00 95.81 94 VAL A N 1
ATOM 705 C CA . VAL A 1 94 ? 7.189 -8.936 -9.696 1.00 95.81 94 VAL A CA 1
ATOM 706 C C . VAL A 1 94 ? 7.012 -7.787 -10.685 1.00 95.81 94 VAL A C 1
ATOM 708 O O . VAL A 1 94 ? 6.102 -7.846 -11.516 1.00 95.81 94 VAL A O 1
ATOM 711 N N . PRO A 1 95 ? 7.858 -6.740 -10.622 1.00 95.94 95 PRO A N 1
ATOM 712 C CA . PRO A 1 95 ? 7.738 -5.583 -11.501 1.00 95.94 95 PRO A CA 1
ATOM 713 C C . PRO A 1 95 ? 7.801 -5.982 -12.982 1.00 95.94 95 PRO A C 1
ATOM 715 O O . PRO A 1 95 ? 8.785 -6.548 -13.455 1.00 95.94 95 PRO A O 1
ATOM 718 N N . LYS A 1 96 ? 6.755 -5.652 -13.740 1.00 94.94 96 LYS A N 1
ATOM 719 C CA . LYS A 1 96 ? 6.645 -5.887 -15.193 1.00 94.94 96 LYS A CA 1
ATOM 720 C C . LYS A 1 96 ? 7.215 -4.743 -16.032 1.00 94.94 96 LYS A C 1
ATOM 722 O O . LYS A 1 96 ? 7.302 -4.844 -17.253 1.00 94.94 96 LYS A O 1
ATOM 727 N N . SER A 1 97 ? 7.573 -3.636 -15.391 1.00 95.00 97 SER A N 1
ATOM 728 C CA . SER A 1 97 ? 8.227 -2.483 -16.007 1.00 95.00 97 SER A CA 1
ATOM 729 C C . SER A 1 97 ? 9.086 -1.763 -14.974 1.00 95.00 97 SER A C 1
ATOM 731 O O . SER A 1 97 ? 8.907 -1.969 -13.772 1.00 95.00 97 SER A O 1
ATOM 733 N N . ALA A 1 98 ? 10.005 -0.918 -15.444 1.00 96.88 98 ALA A N 1
ATOM 734 C CA . ALA A 1 98 ? 10.879 -0.139 -14.578 1.00 96.88 98 ALA A CA 1
ATOM 735 C C . ALA A 1 98 ? 10.079 0.681 -13.552 1.00 96.88 98 ALA A C 1
ATOM 737 O O . ALA A 1 98 ? 9.027 1.246 -13.865 1.00 96.88 98 ALA A O 1
ATOM 738 N N . ILE A 1 99 ? 10.599 0.738 -12.329 1.00 96.56 99 ILE A N 1
ATOM 739 C CA . ILE A 1 99 ? 10.056 1.554 -11.247 1.00 96.56 99 ILE A CA 1
ATOM 740 C C . ILE A 1 99 ? 10.774 2.910 -11.297 1.00 96.56 99 ILE A C 1
ATOM 742 O O . ILE A 1 99 ? 12.006 2.930 -11.240 1.00 96.56 99 ILE A O 1
ATOM 746 N N . PRO A 1 100 ? 10.060 4.042 -11.442 1.00 95.69 100 PRO A N 1
ATOM 747 C CA . PRO A 1 100 ? 10.697 5.353 -11.434 1.00 95.69 100 PRO A CA 1
ATOM 748 C C . PRO A 1 100 ? 11.365 5.635 -10.086 1.00 95.69 100 PRO A C 1
ATOM 750 O O . PRO A 1 100 ? 10.728 5.526 -9.039 1.00 95.69 100 PRO A O 1
ATOM 753 N N . ASN A 1 101 ? 12.641 6.017 -10.116 1.00 95.12 101 ASN A N 1
ATOM 754 C CA . ASN A 1 101 ? 13.408 6.293 -8.905 1.00 95.12 101 ASN A CA 1
ATOM 755 C C . ASN A 1 101 ? 12.833 7.487 -8.124 1.00 95.12 101 ASN A C 1
ATOM 757 O O . ASN A 1 101 ? 12.377 8.480 -8.704 1.00 95.12 101 ASN A O 1
ATOM 761 N N . ASN A 1 102 ? 12.898 7.386 -6.800 1.00 93.56 102 ASN A N 1
ATOM 762 C CA . ASN A 1 102 ? 12.591 8.439 -5.851 1.00 93.56 102 ASN A CA 1
ATOM 763 C C . ASN A 1 102 ? 13.892 8.837 -5.137 1.00 93.56 102 ASN A C 1
ATOM 765 O O . ASN A 1 102 ? 14.323 8.144 -4.212 1.00 93.56 102 ASN A O 1
ATOM 769 N N . PRO A 1 103 ? 14.513 9.970 -5.510 1.00 92.88 103 PRO A N 1
ATOM 770 C CA . PRO A 1 103 ? 15.770 10.410 -4.907 1.00 92.88 103 PRO A CA 1
ATOM 771 C C . PRO A 1 103 ? 15.693 10.596 -3.388 1.00 92.88 103 PRO A C 1
ATOM 773 O O . PRO A 1 103 ? 16.708 10.476 -2.706 1.00 92.88 103 PRO A O 1
ATOM 776 N N . MET A 1 104 ? 14.495 10.845 -2.841 1.00 90.94 104 MET A N 1
ATOM 777 C CA . MET A 1 104 ? 14.304 10.970 -1.396 1.00 90.94 104 MET A CA 1
ATOM 778 C C . MET A 1 104 ? 14.603 9.668 -0.658 1.00 90.94 104 MET A C 1
ATOM 780 O O . MET A 1 104 ? 14.996 9.727 0.501 1.00 90.94 104 MET A O 1
ATOM 784 N N . CYS A 1 105 ? 14.491 8.505 -1.307 1.00 90.88 105 CYS A N 1
ATOM 785 C CA . CYS A 1 105 ? 14.787 7.229 -0.660 1.00 90.88 105 CYS A CA 1
ATOM 786 C C . CYS A 1 105 ? 16.264 7.064 -0.292 1.00 90.88 105 CYS A C 1
ATOM 788 O O . CYS A 1 105 ? 16.562 6.322 0.635 1.00 90.88 105 CYS A O 1
ATOM 790 N N . ALA A 1 106 ? 17.180 7.808 -0.922 1.00 90.81 106 ALA A N 1
ATOM 791 C CA . ALA A 1 106 ? 18.578 7.855 -0.489 1.00 90.81 106 ALA A CA 1
ATOM 792 C C . ALA A 1 106 ? 18.765 8.556 0.872 1.00 90.81 106 ALA A C 1
ATOM 794 O O . ALA A 1 106 ? 19.817 8.425 1.492 1.00 90.81 106 ALA A O 1
ATOM 795 N N . LEU A 1 107 ? 17.762 9.319 1.321 1.00 91.12 107 LEU A N 1
ATOM 796 C CA . LEU A 1 107 ? 17.770 10.076 2.574 1.00 91.12 107 LEU A CA 1
ATOM 797 C C . LEU A 1 107 ? 16.940 9.406 3.678 1.00 91.12 107 LEU A C 1
ATOM 799 O O . LEU A 1 107 ? 16.923 9.898 4.805 1.00 91.12 107 LEU A O 1
ATOM 803 N N . VAL A 1 108 ? 16.222 8.324 3.362 1.00 86.38 108 VAL A N 1
ATOM 804 C CA . VAL A 1 108 ? 15.366 7.616 4.316 1.00 86.38 108 VAL A CA 1
ATOM 805 C C . VAL A 1 108 ? 16.113 6.397 4.842 1.00 86.38 108 VAL A C 1
ATOM 807 O O . VAL A 1 108 ? 16.346 5.441 4.108 1.00 86.38 108 VAL A O 1
ATOM 810 N N . ASP A 1 109 ? 16.438 6.414 6.131 1.00 85.88 109 ASP A N 1
ATOM 811 C CA . ASP A 1 109 ? 16.917 5.234 6.849 1.00 85.88 109 ASP A CA 1
ATOM 812 C C . ASP A 1 109 ? 15.710 4.463 7.400 1.00 85.88 109 ASP A C 1
ATOM 814 O O . ASP A 1 109 ? 15.154 4.807 8.446 1.00 85.88 109 ASP A O 1
ATOM 818 N N . CYS A 1 110 ? 15.226 3.479 6.640 1.00 80.56 110 CYS A N 1
ATOM 819 C CA . CYS A 1 110 ? 14.083 2.662 7.034 1.00 80.56 110 CYS A CA 1
ATOM 820 C C . CYS A 1 110 ? 14.413 1.167 7.024 1.00 80.56 110 CYS A C 1
ATOM 822 O O . CYS A 1 110 ? 15.090 0.648 6.137 1.00 80.56 110 CYS A O 1
ATOM 824 N N . ILE A 1 111 ? 13.878 0.454 8.018 1.00 83.31 111 ILE A N 1
ATOM 825 C CA . ILE A 1 111 ? 13.887 -1.009 8.070 1.00 83.31 111 ILE A CA 1
ATOM 826 C C . ILE A 1 111 ? 12.586 -1.481 7.423 1.00 83.31 111 ILE A C 1
ATOM 828 O O . ILE A 1 111 ? 11.520 -1.435 8.037 1.00 83.31 111 ILE A O 1
ATOM 832 N N . GLY A 1 112 ? 12.669 -1.877 6.153 1.00 82.38 112 GLY A N 1
ATOM 833 C CA . GLY A 1 112 ? 11.524 -2.388 5.405 1.00 82.38 112 GLY A CA 1
ATOM 834 C C . GLY A 1 112 ? 11.058 -3.753 5.908 1.00 82.38 112 GLY A C 1
ATOM 835 O O . GLY A 1 112 ? 11.858 -4.608 6.287 1.00 82.38 112 GLY A O 1
ATOM 836 N N . CYS A 1 113 ? 9.748 -3.973 5.868 1.00 90.81 113 CYS A N 1
ATOM 837 C CA . CYS A 1 113 ? 9.150 -5.281 6.104 1.00 90.81 113 CYS A CA 1
ATOM 838 C C . CYS A 1 113 ? 8.972 -6.012 4.771 1.00 90.81 113 CYS A C 1
ATOM 840 O O . CYS A 1 113 ? 8.429 -5.464 3.815 1.00 90.81 113 CYS A O 1
ATOM 842 N N . ALA A 1 114 ? 9.437 -7.263 4.705 1.00 92.44 114 ALA A N 1
ATOM 843 C CA . ALA A 1 114 ? 9.436 -8.048 3.469 1.00 92.44 114 ALA A CA 1
ATOM 844 C C . ALA A 1 114 ? 8.023 -8.311 2.922 1.00 92.44 114 ALA A C 1
ATOM 846 O O . ALA A 1 114 ? 7.848 -8.558 1.729 1.00 92.44 114 ALA A O 1
ATOM 847 N N . THR A 1 115 ? 7.014 -8.293 3.792 1.00 94.69 115 THR A N 1
ATOM 848 C CA . THR A 1 115 ? 5.610 -8.471 3.429 1.00 94.69 115 THR A CA 1
ATOM 849 C C . THR A 1 115 ? 4.763 -7.456 4.177 1.00 94.69 115 THR A C 1
ATOM 851 O O . THR A 1 115 ? 4.953 -7.284 5.379 1.00 94.69 115 THR A O 1
ATOM 854 N N . TRP A 1 116 ? 3.852 -6.798 3.461 1.00 95.06 116 TRP A N 1
ATOM 855 C CA . TRP A 1 116 ? 2.820 -5.945 4.053 1.00 95.06 116 TRP A CA 1
ATOM 856 C C . TRP A 1 116 ? 1.473 -6.660 4.018 1.00 95.06 116 TRP A C 1
ATOM 858 O O . TRP A 1 116 ? 1.154 -7.333 3.035 1.00 95.06 116 TRP A O 1
ATOM 868 N N . ASP A 1 117 ? 0.671 -6.488 5.062 1.00 95.69 117 ASP A N 1
ATOM 869 C CA . ASP A 1 117 ? -0.678 -7.043 5.126 1.00 95.69 117 ASP A CA 1
ATOM 870 C C . ASP A 1 117 ? -1.698 -5.975 4.724 1.00 95.69 117 ASP A C 1
ATOM 872 O O . ASP A 1 117 ? -1.654 -4.834 5.191 1.00 95.69 117 ASP A O 1
ATOM 876 N N . ILE A 1 118 ? -2.619 -6.349 3.841 1.00 96.06 118 ILE A N 1
ATOM 877 C CA . ILE A 1 118 ? -3.698 -5.497 3.355 1.00 96.06 118 ILE A CA 1
ATOM 878 C C . ILE A 1 118 ? -5.028 -6.190 3.634 1.00 96.06 118 ILE A C 1
ATOM 880 O O . ILE A 1 118 ? -5.311 -7.265 3.106 1.00 96.06 118 ILE A O 1
ATOM 884 N N . GLU A 1 119 ? -5.866 -5.538 4.431 1.00 96.12 119 GLU A N 1
ATOM 885 C CA . GLU A 1 119 ? -7.280 -5.875 4.570 1.00 96.12 119 GLU A CA 1
ATOM 886 C C . GLU A 1 119 ? -8.081 -4.959 3.652 1.00 96.12 119 GLU A C 1
ATOM 888 O O . GLU A 1 119 ? -8.073 -3.742 3.821 1.00 96.12 119 GLU A O 1
ATOM 893 N N . TRP A 1 120 ? -8.758 -5.527 2.664 1.00 94.62 120 TRP A N 1
ATOM 894 C CA . TRP A 1 120 ? -9.487 -4.780 1.647 1.00 94.62 120 TRP A CA 1
ATOM 895 C C . TRP A 1 120 ? -10.986 -5.067 1.705 1.00 94.62 120 TRP A C 1
ATOM 897 O O . TRP A 1 120 ? -11.399 -6.228 1.778 1.00 94.62 120 TRP A O 1
ATOM 907 N N . SER A 1 121 ? -11.778 -3.997 1.613 1.00 94.62 121 SER A N 1
ATOM 908 C CA . SER A 1 121 ? -13.234 -4.023 1.506 1.00 94.62 121 SER A CA 1
ATOM 909 C C . SER A 1 121 ? -13.700 -2.859 0.630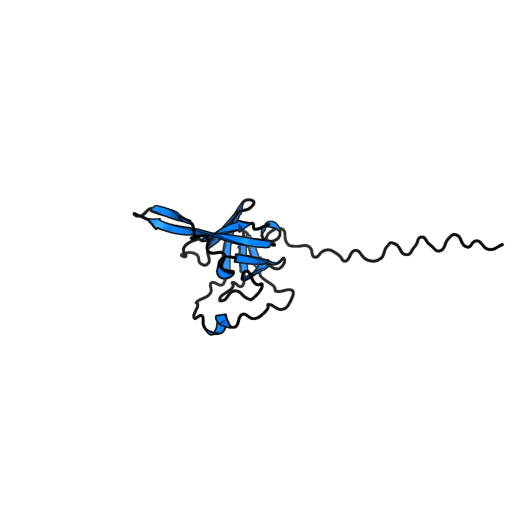 1.00 94.62 121 SER A C 1
ATOM 911 O O . SER A 1 121 ? -13.588 -1.703 1.032 1.00 94.62 121 SER A O 1
ATOM 913 N N . GLU A 1 122 ? -14.249 -3.164 -0.549 1.00 91.25 122 GLU A N 1
ATOM 914 C CA . GLU A 1 122 ? -14.834 -2.184 -1.481 1.00 91.25 122 GLU A CA 1
ATOM 915 C C . GLU A 1 122 ? -13.860 -1.045 -1.862 1.00 91.25 122 GLU A C 1
ATOM 917 O O . GLU A 1 122 ? -12.860 -1.271 -2.554 1.00 91.25 122 GLU A O 1
ATOM 922 N N . ASP A 1 123 ? -14.133 0.174 -1.398 1.00 94.81 123 ASP A N 1
ATOM 923 C CA . ASP A 1 123 ? -13.354 1.384 -1.678 1.00 94.81 123 ASP A CA 1
ATOM 924 C C . ASP A 1 123 ? -12.456 1.790 -0.516 1.00 94.81 123 ASP A C 1
ATOM 926 O O . ASP A 1 123 ? -12.003 2.928 -0.426 1.00 94.81 123 ASP A O 1
ATOM 930 N N . THR A 1 124 ? -12.172 0.860 0.393 1.00 95.44 124 THR A N 1
ATOM 931 C CA . THR A 1 124 ? -11.244 1.063 1.501 1.00 95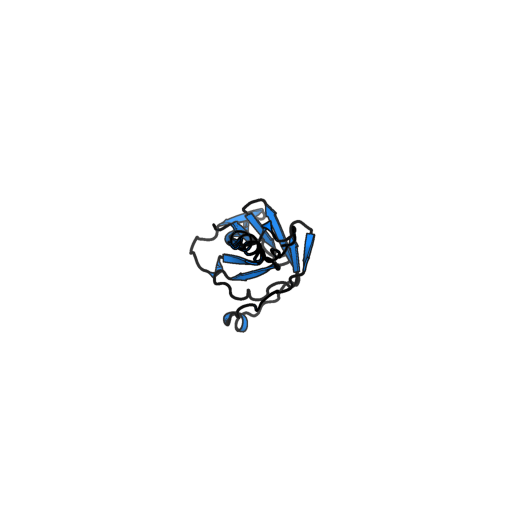.44 124 THR A CA 1
ATOM 932 C C . THR A 1 124 ? -10.270 -0.103 1.595 1.00 95.44 124 THR A C 1
ATOM 934 O O . THR A 1 124 ? -10.640 -1.268 1.429 1.00 95.44 124 THR A O 1
ATOM 937 N N . PHE A 1 125 ? -9.017 0.191 1.926 1.00 96.12 125 PHE A N 1
ATOM 938 C CA . PHE A 1 125 ? -8.127 -0.820 2.479 1.00 96.12 125 PHE A CA 1
ATOM 939 C C . PHE A 1 125 ? -7.441 -0.328 3.745 1.00 96.12 125 PHE A C 1
ATOM 941 O O . PHE A 1 125 ? -7.228 0.867 3.952 1.00 96.12 125 PHE A O 1
ATOM 948 N N . ILE A 1 126 ? -7.069 -1.277 4.593 1.00 96.50 126 ILE A N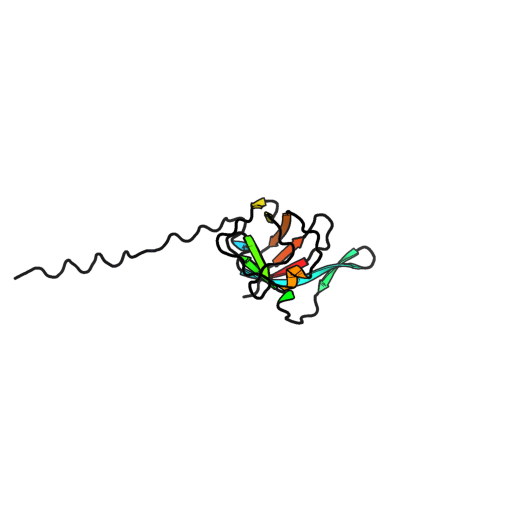 1
ATOM 949 C CA . ILE A 1 126 ? -6.229 -1.060 5.755 1.00 96.50 126 ILE A CA 1
ATOM 950 C C . ILE A 1 126 ? -4.890 -1.729 5.487 1.00 96.50 126 ILE A C 1
ATOM 952 O O . ILE A 1 126 ? -4.825 -2.926 5.225 1.00 96.50 126 ILE A O 1
ATOM 956 N N . LEU A 1 127 ? -3.830 -0.936 5.555 1.00 95.31 127 LEU A N 1
ATOM 957 C CA . LEU A 1 127 ? -2.455 -1.368 5.393 1.00 95.31 127 LEU A CA 1
ATOM 958 C C . LEU A 1 127 ? -1.800 -1.522 6.758 1.00 95.31 127 LEU A C 1
ATOM 960 O O . LEU A 1 127 ? -1.834 -0.611 7.587 1.00 95.31 127 LEU A O 1
ATOM 964 N N . ASN A 1 128 ? -1.155 -2.662 6.950 1.00 94.25 128 ASN A N 1
ATOM 965 C CA . ASN A 1 128 ? -0.249 -2.916 8.049 1.00 94.25 128 ASN A CA 1
ATOM 966 C C . ASN A 1 128 ? 1.144 -3.195 7.473 1.00 94.25 128 ASN A C 1
ATOM 968 O O . ASN A 1 128 ? 1.350 -4.197 6.788 1.00 94.25 128 ASN A O 1
ATOM 972 N N . LEU A 1 129 ? 2.092 -2.289 7.715 1.00 88.12 129 LEU A N 1
ATOM 973 C CA . LEU A 1 129 ? 3.439 -2.388 7.143 1.00 88.12 129 LEU A CA 1
ATOM 974 C C . LEU A 1 129 ? 4.218 -3.554 7.762 1.00 88.12 129 LEU A C 1
ATOM 976 O O . LEU A 1 129 ? 5.000 -4.211 7.088 1.00 88.12 129 LEU A O 1
ATOM 980 N N . CYS A 1 130 ? 4.000 -3.820 9.046 1.00 82.62 130 CYS A N 1
ATOM 981 C CA . CYS A 1 130 ? 4.650 -4.876 9.810 1.00 82.62 130 CYS A CA 1
ATOM 982 C C . CYS A 1 130 ? 3.669 -5.433 10.850 1.00 82.62 130 CYS A C 1
ATOM 984 O O . CYS A 1 130 ? 2.815 -4.706 11.343 1.00 82.62 130 CYS A O 1
ATOM 986 N N . VAL A 1 131 ? 3.830 -6.687 11.282 1.00 70.81 131 VAL A N 1
ATOM 987 C CA . VAL A 1 131 ? 2.898 -7.374 12.209 1.00 70.81 131 VAL A CA 1
ATOM 988 C C . VAL A 1 131 ? 2.576 -6.575 13.492 1.00 70.81 131 VAL A C 1
ATOM 990 O O . VAL A 1 131 ? 1.484 -6.709 14.039 1.00 70.81 131 VAL A O 1
ATOM 993 N N . SER A 1 132 ? 3.477 -5.703 13.951 1.00 69.56 132 SER A N 1
ATOM 994 C CA . SER A 1 132 ? 3.317 -4.852 15.141 1.00 69.56 132 SER A CA 1
ATOM 995 C C . SER A 1 132 ? 3.241 -3.342 14.855 1.00 69.56 132 SER A C 1
ATOM 997 O O . SER A 1 132 ? 3.422 -2.545 15.776 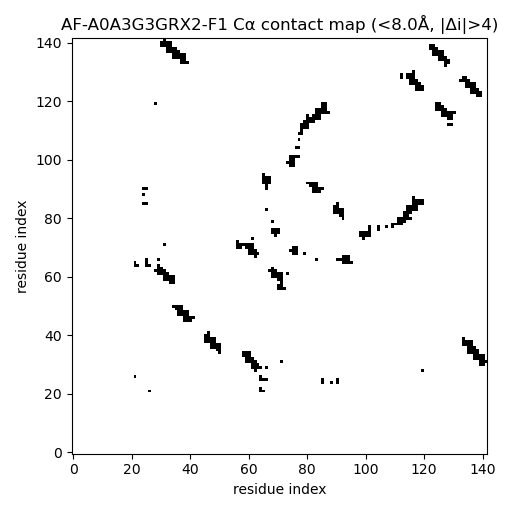1.00 69.56 132 SER A O 1
ATOM 999 N N . SER A 1 133 ? 3.005 -2.923 13.606 1.00 77.62 133 SER A N 1
ATOM 1000 C CA . SER A 1 133 ? 2.918 -1.500 13.255 1.00 77.62 133 SER A CA 1
ATOM 1001 C C . SER A 1 133 ? 1.516 -0.917 13.438 1.00 77.62 133 SER A C 1
ATOM 1003 O O . SER A 1 133 ? 0.511 -1.629 13.410 1.00 77.62 133 SER A O 1
ATOM 1005 N N . ASN A 1 134 ? 1.452 0.408 13.608 1.00 82.25 134 ASN A N 1
ATOM 1006 C CA . ASN A 1 134 ? 0.191 1.135 13.498 1.00 82.25 134 ASN A CA 1
ATOM 1007 C C . ASN A 1 134 ? -0.369 0.964 12.082 1.00 82.25 134 ASN A C 1
ATOM 1009 O O . ASN A 1 134 ? 0.369 1.022 11.097 1.00 82.25 134 ASN A O 1
ATOM 1013 N N . ARG A 1 135 ? -1.681 0.757 11.999 1.00 93.69 135 ARG A N 1
ATOM 1014 C CA . ARG A 1 135 ? -2.386 0.512 10.741 1.00 93.69 135 ARG A CA 1
ATOM 1015 C C . ARG A 1 135 ? -2.752 1.834 10.081 1.00 93.69 135 ARG A C 1
ATOM 1017 O O . ARG A 1 135 ? -3.081 2.802 10.762 1.00 93.69 135 ARG A O 1
ATOM 1024 N N . SER A 1 136 ? -2.766 1.856 8.759 1.00 94.06 136 SER A N 1
ATOM 1025 C CA . SER A 1 136 ? -3.151 3.022 7.966 1.00 94.06 136 SER A CA 1
ATOM 1026 C C . SER A 1 136 ? -4.366 2.676 7.123 1.00 94.06 136 SER A C 1
ATOM 1028 O O . SER A 1 136 ? -4.364 1.661 6.432 1.00 94.06 136 SER A O 1
ATOM 1030 N N . ARG A 1 137 ? -5.406 3.506 7.162 1.00 95.31 137 ARG A N 1
ATOM 1031 C CA . ARG A 1 137 ? -6.614 3.335 6.354 1.00 95.31 137 ARG A CA 1
ATOM 1032 C C . ARG A 1 137 ? -6.555 4.241 5.136 1.00 95.31 137 ARG A C 1
ATOM 1034 O O . ARG A 1 137 ? -6.314 5.442 5.265 1.00 95.31 137 ARG A O 1
ATOM 1041 N N . TYR A 1 138 ? -6.808 3.660 3.976 1.00 95.31 138 TYR A N 1
ATOM 1042 C CA . TYR A 1 138 ? -6.837 4.337 2.693 1.00 95.31 138 TYR A CA 1
ATOM 1043 C C . TYR A 1 138 ? -8.204 4.177 2.050 1.00 95.31 138 TYR A C 1
ATOM 1045 O O . TYR A 1 138 ? -8.818 3.119 2.162 1.00 95.31 138 TYR A O 1
ATOM 1053 N N . VAL A 1 139 ? -8.636 5.210 1.338 1.00 95.31 139 VAL A N 1
ATOM 1054 C CA . VAL A 1 139 ? -9.857 5.219 0.531 1.00 95.31 139 VAL A CA 1
ATOM 1055 C C . VAL A 1 139 ? -9.500 5.351 -0.942 1.00 95.31 139 VAL A C 1
ATOM 1057 O O . VAL A 1 139 ? -8.479 5.957 -1.279 1.00 95.31 139 VAL A O 1
ATOM 1060 N N . ARG A 1 140 ? -10.301 4.748 -1.818 1.00 95.44 140 ARG A N 1
ATOM 1061 C CA . ARG A 1 140 ? -10.101 4.842 -3.264 1.00 95.44 140 ARG A CA 1
ATOM 1062 C C . ARG A 1 140 ? -10.238 6.296 -3.714 1.00 95.44 140 ARG A C 1
ATOM 1064 O O . ARG A 1 140 ? -11.088 7.028 -3.216 1.00 95.44 140 ARG A O 1
ATOM 1071 N N . GLU A 1 141 ? -9.370 6.699 -4.633 1.00 90.38 141 GLU A N 1
ATOM 1072 C CA . GLU A 1 141 ? -9.455 7.982 -5.323 1.00 90.38 141 GLU A CA 1
ATOM 1073 C C . GLU A 1 141 ? -9.888 7.721 -6.773 1.00 90.38 141 GLU A C 1
ATOM 1075 O O . GLU A 1 141 ? -9.256 6.903 -7.452 1.00 90.38 141 GLU A O 1
ATOM 1080 N N . ASP A 1 142 ? -10.958 8.391 -7.207 1.00 72.31 142 ASP A N 1
ATOM 1081 C CA . ASP A 1 142 ? -11.520 8.304 -8.565 1.00 72.31 142 ASP A CA 1
ATOM 1082 C C . ASP A 1 142 ? -10.646 8.989 -9.635 1.00 72.31 142 ASP A C 1
ATOM 1084 O O . ASP A 1 142 ? -10.004 10.029 -9.336 1.00 72.31 142 ASP A O 1
#

pLDDT: mean 85.11, std 15.11, range [44.25, 97.31]

Secondary structure (DSSP, 8-state):
----SSSSSSGGG---PPPP---TTTGGG-EEEEEEEEEEEETTEEEEEEPP----GGGEEEE-TT--EEETTSPBPTT--SEEEETTEEEE---SSPPPP-GGGGG------SEEEEEEETTEEEEESSTTSPPEEEEEE-